Protein AF-A0AAE1MZT3-F1 (afdb_monomer_lite)

Foldseek 3Di:
DPPDAPVPDDPVVVVVVVCVQCVPPPPDDPPHPVDAADDDDDPQWDDDDDHDIQGPPDGDDDDDDPDDDDDDDPDPDPVVVVVQVVVDPFDPDPVSSCPSPPDPVVVVVD

Structure (mmCIF, N/CA/C/O backbone):
data_AF-A0AAE1MZT3-F1
#
_entry.id   AF-A0AAE1MZT3-F1
#
loop_
_atom_site.group_PDB
_atom_site.id
_atom_site.type_symbol
_atom_site.label_atom_id
_atom_site.label_alt_id
_atom_site.label_comp_id
_atom_site.label_asym_id
_atom_site.label_entity_id
_atom_site.label_seq_id
_atom_site.pdbx_PDB_ins_code
_atom_site.Cartn_x
_atom_site.Cartn_y
_atom_site.Cartn_z
_atom_site.occupancy
_atom_site.B_iso_or_equiv
_atom_site.auth_seq_id
_atom_site.auth_comp_id
_atom_site.auth_asym_id
_atom_site.auth_atom_id
_atom_site.pdbx_PDB_model_num
ATOM 1 N N . MET A 1 1 ? 11.244 -20.965 -0.506 1.00 38.59 1 MET A N 1
ATOM 2 C CA . MET A 1 1 ? 12.583 -20.712 -1.075 1.00 38.59 1 MET A CA 1
ATOM 3 C C . MET A 1 1 ? 12.412 -20.467 -2.573 1.00 38.59 1 MET A C 1
ATOM 5 O O . MET A 1 1 ? 12.356 -21.423 -3.327 1.00 38.59 1 MET A O 1
ATOM 9 N N . PHE A 1 2 ? 12.243 -19.216 -3.008 1.00 37.62 2 PHE A N 1
ATOM 10 C CA . PHE A 1 2 ? 12.199 -18.887 -4.440 1.00 37.62 2 PHE A CA 1
ATOM 11 C C . PHE A 1 2 ? 13.530 -18.241 -4.814 1.00 37.62 2 PHE A C 1
ATOM 13 O O . PHE A 1 2 ? 13.746 -17.065 -4.555 1.00 37.62 2 PHE A O 1
ATOM 20 N N . LYS A 1 3 ? 14.455 -19.045 -5.350 1.00 47.94 3 LYS A N 1
ATOM 21 C CA . LYS A 1 3 ? 15.767 -18.579 -5.839 1.00 47.94 3 LYS A CA 1
ATOM 22 C C . LYS A 1 3 ? 15.785 -18.312 -7.354 1.00 47.94 3 LYS A C 1
ATOM 24 O O . LYS A 1 3 ? 16.825 -17.946 -7.887 1.00 47.94 3 LYS A O 1
ATOM 29 N N . ARG A 1 4 ? 14.667 -18.505 -8.066 1.00 47.41 4 ARG A N 1
ATOM 30 C CA . ARG A 1 4 ? 14.534 -18.271 -9.516 1.00 47.41 4 ARG A CA 1
ATOM 31 C C . ARG A 1 4 ? 13.205 -17.568 -9.809 1.00 47.41 4 ARG A C 1
ATOM 33 O O . ARG A 1 4 ? 12.217 -17.838 -9.127 1.00 47.41 4 ARG A O 1
ATOM 40 N N . ASN A 1 5 ? 13.208 -16.632 -10.759 1.00 50.91 5 ASN A N 1
ATOM 41 C CA . ASN A 1 5 ? 12.016 -15.885 -11.173 1.00 50.91 5 ASN A CA 1
ATOM 42 C C . ASN A 1 5 ? 11.068 -16.777 -12.009 1.00 50.91 5 ASN A C 1
ATOM 44 O O . ASN A 1 5 ? 11.426 -17.894 -12.383 1.00 50.91 5 ASN A O 1
ATOM 48 N N . TYR A 1 6 ? 9.858 -16.277 -12.286 1.00 55.44 6 TYR A N 1
ATOM 49 C CA . TYR A 1 6 ? 8.845 -16.980 -13.086 1.00 55.44 6 TYR A CA 1
ATOM 50 C C . TYR A 1 6 ? 9.366 -17.363 -14.480 1.00 55.44 6 TYR A C 1
ATOM 52 O O . TYR A 1 6 ? 9.147 -18.483 -14.927 1.00 55.44 6 TYR A O 1
ATOM 60 N N . ASP A 1 7 ? 10.129 -16.471 -15.115 1.00 63.19 7 ASP A N 1
ATOM 61 C CA . ASP A 1 7 ? 10.646 -16.661 -16.476 1.00 63.19 7 ASP A CA 1
ATOM 62 C C . ASP A 1 7 ? 11.680 -17.797 -16.582 1.00 63.19 7 ASP A C 1
ATOM 64 O O . ASP A 1 7 ? 11.941 -18.304 -17.669 1.00 63.19 7 ASP A O 1
ATOM 68 N N . HIS A 1 8 ? 12.267 -18.222 -15.460 1.00 65.25 8 HIS A N 1
ATOM 69 C CA . HIS A 1 8 ? 13.251 -19.306 -15.401 1.00 65.25 8 HIS A CA 1
ATOM 70 C C . HIS A 1 8 ? 12.652 -20.654 -14.968 1.00 65.25 8 HIS A C 1
ATOM 72 O O . HIS A 1 8 ? 13.406 -21.587 -14.672 1.00 65.25 8 HIS A O 1
ATOM 78 N N . LEU A 1 9 ? 11.323 -20.768 -14.878 1.00 70.81 9 LEU A N 1
ATOM 79 C CA . LEU A 1 9 ? 10.642 -21.989 -14.455 1.00 70.81 9 LEU A CA 1
ATOM 80 C C . LEU A 1 9 ? 9.626 -22.453 -15.508 1.00 70.81 9 LEU A C 1
ATOM 82 O O . LEU A 1 9 ? 8.845 -21.643 -16.008 1.00 70.81 9 LEU A O 1
ATOM 86 N N . PRO A 1 10 ? 9.569 -23.764 -15.812 1.00 84.75 10 PRO A N 1
ATOM 87 C CA . PRO A 1 10 ? 8.454 -24.329 -16.556 1.00 84.75 10 PRO A CA 1
ATOM 88 C C . PRO A 1 10 ? 7.124 -24.026 -15.858 1.00 84.75 10 PRO A C 1
ATOM 90 O O . PRO A 1 10 ? 7.011 -24.097 -14.629 1.00 84.75 10 PRO A O 1
ATOM 93 N N . LYS A 1 11 ? 6.107 -23.708 -16.662 1.00 77.62 11 LYS A N 1
ATOM 94 C CA . LYS A 1 11 ? 4.785 -23.268 -16.200 1.00 77.62 11 LYS A CA 1
ATOM 95 C C . LYS A 1 11 ? 4.162 -24.256 -15.204 1.00 77.62 11 LYS A C 1
ATOM 97 O O . LYS A 1 11 ? 3.667 -23.845 -14.157 1.00 77.62 11 LYS A O 1
ATOM 102 N N . ASP A 1 12 ? 4.269 -25.550 -15.481 1.00 82.69 12 ASP A N 1
ATOM 103 C CA . ASP A 1 12 ? 3.687 -26.608 -14.649 1.00 82.69 12 ASP A CA 1
ATOM 104 C C . ASP A 1 12 ? 4.374 -26.719 -13.282 1.00 82.69 12 ASP A C 1
ATOM 106 O O . ASP A 1 12 ? 3.707 -26.871 -12.258 1.00 82.69 12 ASP A O 1
ATOM 110 N N . THR A 1 13 ? 5.701 -26.547 -13.239 1.00 79.25 13 THR A N 1
ATOM 111 C CA . THR A 1 13 ? 6.470 -26.494 -11.989 1.00 79.25 13 THR A CA 1
ATOM 112 C C . THR A 1 13 ? 6.022 -25.315 -11.130 1.00 79.25 13 THR A C 1
ATOM 114 O O . THR A 1 13 ? 5.793 -25.477 -9.931 1.00 79.25 13 THR A O 1
ATOM 117 N N . TYR A 1 14 ? 5.842 -24.136 -11.737 1.00 78.81 14 TYR A N 1
ATOM 118 C CA . TYR A 1 14 ? 5.358 -22.955 -11.023 1.00 78.81 14 TYR A CA 1
ATOM 119 C C . TYR A 1 14 ? 3.966 -23.189 -10.420 1.00 78.81 14 TYR A C 1
ATOM 121 O O . TYR A 1 14 ? 3.766 -22.925 -9.234 1.00 78.81 14 TYR A O 1
ATOM 129 N N . PHE A 1 15 ? 3.017 -23.731 -11.192 1.00 78.44 15 PHE A N 1
ATOM 130 C CA . PHE A 1 15 ? 1.657 -23.986 -10.705 1.00 78.44 15 PHE A CA 1
ATOM 131 C C . PHE A 1 15 ? 1.584 -25.101 -9.654 1.00 78.44 15 PHE A C 1
ATOM 133 O O . PHE A 1 15 ? 0.805 -24.985 -8.705 1.00 78.44 15 PHE A O 1
ATOM 140 N N . GLY A 1 16 ? 2.413 -26.143 -9.769 1.00 82.19 16 GLY A N 1
ATOM 141 C CA . GLY A 1 16 ? 2.535 -27.185 -8.747 1.00 82.19 16 GLY A CA 1
ATOM 142 C C . GLY A 1 16 ? 3.005 -26.615 -7.408 1.00 82.19 16 GLY A C 1
ATOM 143 O O . GLY A 1 16 ? 2.330 -26.781 -6.390 1.00 82.19 16 GLY A O 1
ATOM 144 N N . MET A 1 17 ? 4.097 -25.843 -7.427 1.00 76.00 17 MET A N 1
ATOM 145 C CA . MET A 1 17 ? 4.626 -25.173 -6.232 1.00 76.00 17 MET A CA 1
ATOM 146 C C . MET A 1 17 ? 3.663 -24.109 -5.690 1.00 76.00 17 MET A C 1
ATOM 148 O O . MET A 1 17 ? 3.558 -23.938 -4.478 1.00 76.00 17 MET A O 1
ATOM 152 N N . TYR A 1 18 ? 2.932 -23.406 -6.564 1.00 71.88 18 TYR A N 1
ATOM 153 C CA . TYR A 1 18 ? 1.883 -22.462 -6.172 1.00 71.88 18 TYR A CA 1
ATOM 154 C C . TYR A 1 18 ? 0.771 -23.168 -5.389 1.00 71.88 18 TYR A C 1
ATOM 156 O O . TYR A 1 18 ? 0.403 -22.727 -4.301 1.00 71.88 18 TYR A O 1
ATOM 164 N N . LYS A 1 19 ? 0.254 -24.291 -5.901 1.00 78.44 19 LYS A N 1
ATOM 165 C CA . LYS A 1 19 ? -0.813 -25.067 -5.252 1.00 78.44 19 LYS A CA 1
ATOM 166 C C . LYS A 1 19 ? -0.370 -25.619 -3.895 1.00 78.44 19 LYS A C 1
ATOM 168 O O . LYS A 1 19 ? -1.129 -25.560 -2.930 1.00 78.44 19 LYS A O 1
ATOM 173 N N . GLU A 1 20 ? 0.868 -26.101 -3.813 1.00 79.38 20 GLU A N 1
ATOM 174 C CA . GLU A 1 20 ? 1.464 -26.576 -2.564 1.00 79.38 20 GLU A CA 1
ATOM 175 C C . GLU A 1 20 ? 1.639 -25.440 -1.545 1.00 79.38 20 GLU A C 1
ATOM 177 O O . GLU A 1 20 ? 1.192 -25.551 -0.403 1.00 79.38 20 GLU A O 1
ATOM 182 N N . ALA A 1 21 ? 2.237 -24.320 -1.958 1.00 69.50 21 ALA A N 1
ATOM 183 C CA . ALA A 1 21 ? 2.503 -23.189 -1.076 1.00 69.50 21 ALA A CA 1
ATOM 184 C C . ALA A 1 21 ? 1.209 -22.526 -0.585 1.00 69.50 21 ALA A C 1
ATOM 186 O O . ALA A 1 21 ? 1.104 -22.177 0.589 1.00 69.50 21 ALA A O 1
ATOM 187 N N . THR A 1 22 ? 0.207 -22.407 -1.458 1.00 70.38 22 THR A N 1
ATOM 188 C CA . THR A 1 22 ? -1.083 -21.790 -1.124 1.00 70.38 22 THR A CA 1
ATOM 189 C C . THR A 1 22 ? -1.949 -22.662 -0.222 1.00 70.38 22 THR A C 1
ATOM 191 O O . THR A 1 22 ? -2.830 -22.126 0.444 1.00 70.38 22 THR A O 1
ATOM 194 N N . ARG A 1 23 ? -1.712 -23.985 -0.160 1.00 77.88 23 ARG A N 1
ATOM 195 C CA . ARG A 1 23 ? -2.502 -24.958 0.625 1.00 77.88 23 ARG A CA 1
ATOM 196 C C . ARG A 1 23 ? -4.021 -24.792 0.456 1.00 77.88 23 ARG A C 1
ATOM 198 O O . ARG A 1 23 ? -4.782 -25.009 1.393 1.00 77.88 23 ARG A O 1
ATOM 205 N N . GLY A 1 24 ? -4.464 -24.364 -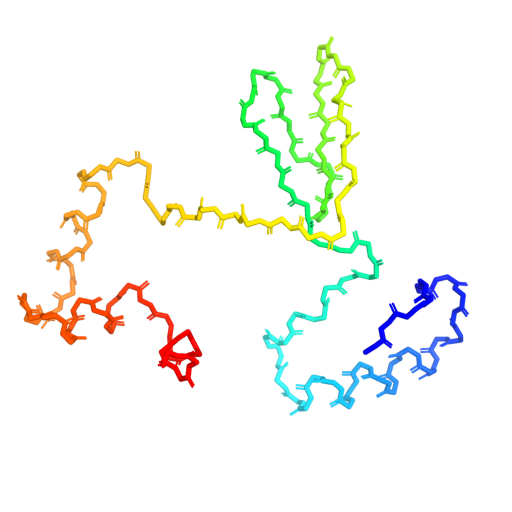0.728 1.00 71.44 24 GLY A N 1
ATOM 206 C CA . GLY A 1 24 ? -5.878 -24.107 -1.020 1.00 71.44 24 GLY A CA 1
ATOM 207 C C . GLY A 1 24 ? -6.450 -22.807 -0.437 1.00 71.44 24 GLY A C 1
ATOM 208 O O . GLY A 1 24 ? -7.654 -22.597 -0.528 1.00 71.44 24 GLY A O 1
ATOM 209 N N . ASN A 1 25 ? -5.629 -21.922 0.139 1.00 63.16 25 ASN A N 1
ATOM 210 C CA . ASN A 1 25 ? -6.058 -20.606 0.605 1.00 63.16 25 ASN A CA 1
ATOM 211 C C . ASN A 1 25 ? -6.048 -19.598 -0.567 1.00 63.16 25 ASN A C 1
ATOM 213 O O . ASN A 1 25 ? -4.968 -19.202 -1.014 1.00 63.16 25 ASN A O 1
ATOM 217 N N . PRO A 1 26 ? -7.215 -19.128 -1.048 1.00 54.44 26 PRO A N 1
ATOM 218 C CA . PRO A 1 26 ? -7.297 -18.189 -2.170 1.00 54.44 26 PRO A CA 1
ATOM 219 C C . PRO A 1 26 ? -6.754 -16.791 -1.831 1.00 54.44 26 PRO A C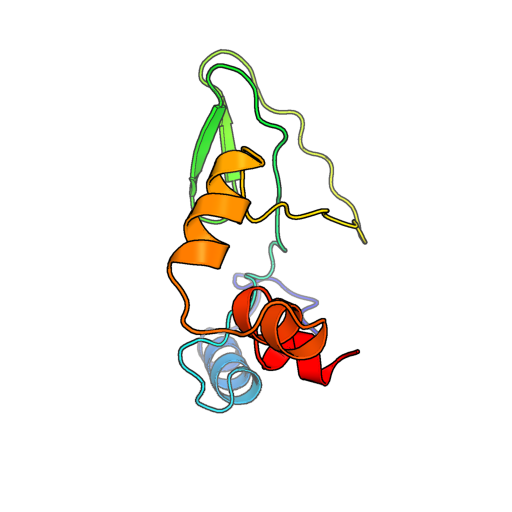 1
ATOM 221 O O . PRO A 1 26 ? -6.466 -16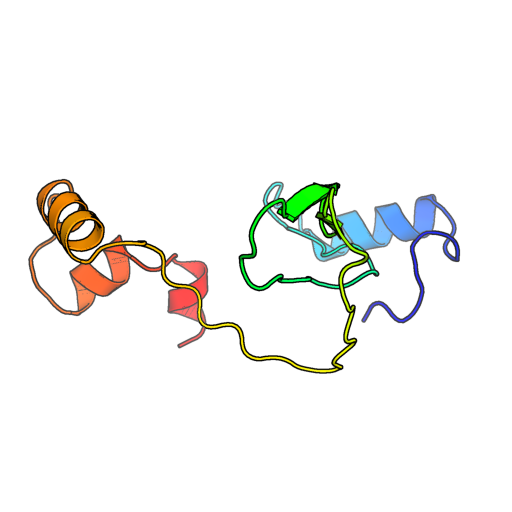.010 -2.731 1.00 54.44 26 PRO A O 1
ATOM 224 N N . ASN A 1 27 ? -6.563 -16.487 -0.543 1.00 41.75 27 ASN A N 1
ATOM 225 C CA . ASN A 1 27 ? -5.943 -15.250 -0.063 1.00 41.75 27 ASN A CA 1
ATOM 226 C C . ASN A 1 27 ? -4.429 -15.400 0.162 1.00 41.75 27 ASN A C 1
ATOM 228 O O . ASN A 1 27 ? -3.791 -14.515 0.738 1.00 41.75 27 ASN A O 1
ATOM 232 N N . TYR A 1 28 ? -3.837 -16.526 -0.246 1.00 43.88 28 TYR A N 1
ATOM 233 C CA . TYR A 1 28 ? -2.407 -16.751 -0.118 1.00 43.88 28 TYR A CA 1
ATOM 234 C C . TYR A 1 28 ? -1.648 -15.950 -1.178 1.00 43.88 28 TYR A C 1
ATOM 236 O O . TYR A 1 28 ? -1.524 -16.341 -2.340 1.00 43.88 28 TYR A O 1
ATOM 244 N N . PHE A 1 29 ? -1.118 -14.804 -0.759 1.00 44.31 29 PHE A N 1
ATOM 245 C CA . PHE A 1 29 ? -0.228 -13.997 -1.579 1.00 44.31 29 PHE A CA 1
ATOM 246 C C . PHE A 1 29 ? 1.160 -14.639 -1.626 1.00 44.31 29 PHE A C 1
ATOM 248 O O . PHE A 1 29 ? 2.021 -14.365 -0.788 1.00 44.31 29 PHE A O 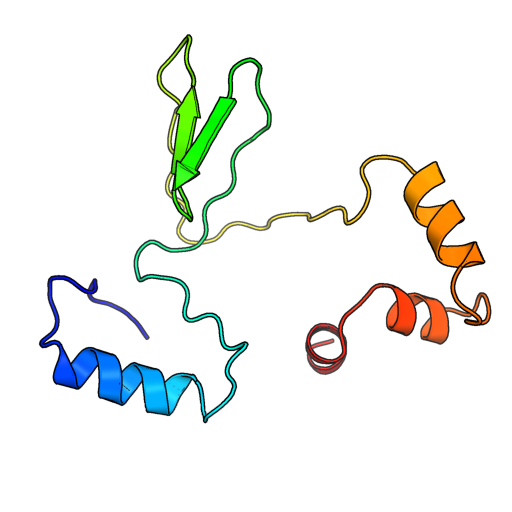1
ATOM 255 N N . LEU A 1 30 ? 1.403 -15.456 -2.652 1.00 47.25 30 LEU A N 1
ATOM 256 C CA . LEU A 1 30 ? 2.762 -15.677 -3.133 1.00 47.25 30 LEU A CA 1
ATOM 257 C C . LEU A 1 30 ? 3.245 -14.345 -3.686 1.00 47.25 30 LEU A C 1
ATOM 259 O O . LEU A 1 30 ? 2.803 -13.897 -4.742 1.00 47.25 30 LEU A O 1
ATOM 263 N N . THR A 1 31 ? 4.117 -13.674 -2.940 1.00 42.28 31 THR A N 1
ATOM 264 C CA . THR A 1 31 ? 4.834 -12.521 -3.471 1.00 42.28 31 THR A CA 1
ATOM 265 C C . THR A 1 31 ? 5.490 -12.979 -4.767 1.00 42.28 31 THR A C 1
ATOM 267 O O . THR A 1 31 ? 6.256 -13.947 -4.745 1.00 42.28 31 THR A O 1
ATOM 270 N N . TYR A 1 32 ? 5.165 -12.325 -5.886 1.00 48.34 32 TYR A N 1
ATOM 271 C CA . TYR A 1 32 ? 5.901 -12.480 -7.138 1.00 48.34 32 TYR A CA 1
ATOM 272 C C . TYR A 1 32 ? 7.401 -12.523 -6.813 1.00 48.34 32 TYR A C 1
ATOM 274 O O . TYR A 1 32 ? 7.841 -11.816 -5.902 1.00 48.34 32 TYR A O 1
ATOM 282 N N . GLY A 1 33 ? 8.201 -13.315 -7.537 1.00 46.34 33 GLY A N 1
ATOM 283 C CA . GLY A 1 33 ? 9.655 -13.456 -7.308 1.00 46.34 33 GLY A CA 1
ATOM 284 C C . GLY A 1 33 ? 10.470 -12.148 -7.360 1.00 46.34 33 GLY A C 1
ATOM 285 O O . GLY A 1 33 ? 11.689 -12.176 -7.263 1.00 46.34 33 GLY A O 1
ATOM 286 N N . ASN A 1 34 ? 9.790 -11.010 -7.495 1.00 51.94 34 ASN A N 1
ATOM 287 C CA . ASN A 1 34 ? 10.278 -9.642 -7.533 1.00 51.94 34 ASN A CA 1
ATOM 288 C C . ASN A 1 34 ? 10.266 -8.969 -6.142 1.00 51.94 34 ASN A C 1
ATOM 290 O O . ASN A 1 34 ? 10.645 -7.806 -6.037 1.00 51.94 34 ASN A O 1
ATOM 294 N N . GLY A 1 35 ? 9.815 -9.670 -5.093 1.00 62.84 35 GLY A N 1
ATOM 295 C CA . GLY A 1 35 ? 9.730 -9.142 -3.730 1.00 62.84 35 GLY A CA 1
ATOM 296 C C . GLY A 1 35 ? 8.538 -8.205 -3.502 1.00 62.84 35 GLY A C 1
ATOM 297 O O . GLY A 1 35 ? 7.674 -8.032 -4.364 1.00 62.84 35 GLY A O 1
ATOM 298 N N . LYS A 1 36 ? 8.472 -7.617 -2.302 1.00 70.38 36 LYS A N 1
ATOM 299 C CA . LYS A 1 36 ? 7.586 -6.484 -2.005 1.00 70.38 36 LYS A CA 1
ATOM 300 C C . LYS A 1 36 ? 8.387 -5.204 -2.173 1.00 70.38 36 LYS A C 1
ATOM 302 O O . LYS A 1 36 ? 9.538 -5.137 -1.756 1.00 70.38 36 LYS A O 1
ATOM 307 N N . SER A 1 37 ? 7.739 -4.184 -2.704 1.00 74.69 37 SER A N 1
ATOM 308 C CA . SER A 1 37 ? 8.344 -2.871 -2.864 1.00 74.69 37 SER A CA 1
ATOM 309 C C . SER A 1 37 ? 7.484 -1.830 -2.153 1.00 74.69 37 SER A C 1
ATOM 311 O O . SER A 1 37 ? 6.266 -1.988 -2.041 1.00 74.69 37 SER A O 1
ATOM 313 N N . ALA A 1 38 ? 8.117 -0.773 -1.663 1.00 76.75 38 ALA A N 1
ATOM 314 C CA . ALA A 1 38 ? 7.452 0.376 -1.069 1.00 76.75 38 ALA A CA 1
ATOM 315 C C . ALA A 1 38 ? 8.098 1.649 -1.611 1.00 76.75 38 ALA A C 1
ATOM 317 O O . ALA A 1 38 ? 9.301 1.682 -1.870 1.00 76.75 38 ALA A O 1
ATOM 318 N N . ALA A 1 39 ? 7.303 2.703 -1.766 1.00 80.69 39 ALA A N 1
ATOM 319 C CA . ALA A 1 39 ? 7.789 4.004 -2.193 1.00 80.69 39 ALA A CA 1
ATOM 320 C C . ALA A 1 39 ? 7.450 5.060 -1.146 1.00 80.69 39 ALA A C 1
ATOM 322 O O . ALA A 1 39 ? 6.359 5.069 -0.575 1.00 80.69 39 ALA A O 1
ATOM 323 N N . ARG A 1 40 ? 8.384 5.989 -0.927 1.00 79.31 40 ARG A N 1
ATOM 324 C CA . ARG A 1 40 ? 8.087 7.228 -0.210 1.00 79.31 40 ARG A CA 1
ATOM 325 C C . ARG A 1 40 ? 7.163 8.068 -1.085 1.00 79.31 40 ARG A C 1
ATOM 327 O O . ARG A 1 40 ? 7.485 8.286 -2.252 1.00 79.31 40 ARG A O 1
ATOM 334 N N . ILE A 1 41 ? 6.056 8.545 -0.520 1.00 78.50 41 ILE A N 1
ATOM 335 C CA . ILE A 1 41 ? 5.144 9.451 -1.225 1.00 78.50 41 ILE A CA 1
ATOM 336 C C . ILE A 1 41 ? 5.916 10.710 -1.631 1.00 78.50 41 ILE A C 1
ATOM 338 O O . ILE A 1 41 ? 6.642 11.294 -0.826 1.00 78.50 41 ILE A O 1
ATOM 342 N N . GLN A 1 42 ? 5.784 11.077 -2.900 1.00 80.81 42 GLN A N 1
ATOM 343 C CA . GLN A 1 42 ? 6.358 12.273 -3.507 1.00 80.81 42 GLN A CA 1
ATOM 344 C C . GLN A 1 42 ? 5.349 12.827 -4.511 1.00 80.81 42 GLN A C 1
ATOM 346 O O . GLN A 1 42 ? 4.538 12.066 -5.049 1.00 80.81 42 GLN A O 1
ATOM 351 N N . ASP A 1 43 ? 5.442 14.118 -4.810 1.00 86.88 43 ASP A N 1
ATOM 352 C CA . ASP A 1 43 ? 4.591 14.740 -5.820 1.00 86.88 43 ASP A CA 1
ATOM 353 C C . ASP A 1 43 ? 4.766 14.063 -7.178 1.00 86.88 43 ASP A C 1
ATOM 355 O O . ASP A 1 43 ? 5.871 13.673 -7.570 1.00 86.88 43 ASP A O 1
ATOM 359 N N . HIS A 1 44 ? 3.650 13.912 -7.891 1.00 89.38 44 HIS A N 1
ATOM 360 C CA . HIS A 1 44 ? 3.569 13.285 -9.214 1.00 89.38 44 HIS A CA 1
ATOM 361 C C . HIS A 1 44 ? 3.946 11.793 -9.261 1.00 89.38 44 HIS A C 1
ATOM 363 O O . HIS A 1 44 ? 4.077 11.232 -10.352 1.00 89.38 44 HIS A O 1
ATOM 369 N N . LEU A 1 45 ? 4.099 11.132 -8.107 1.00 88.94 45 LEU A N 1
ATOM 370 C CA . LEU A 1 45 ? 4.255 9.682 -8.021 1.00 88.94 45 LEU A CA 1
ATOM 371 C C . LEU A 1 45 ? 2.925 8.988 -8.348 1.00 88.94 45 LEU A C 1
ATOM 373 O O . LEU A 1 45 ? 1.875 9.352 -7.822 1.00 88.94 45 LEU A O 1
ATOM 377 N N . ARG A 1 46 ? 2.972 7.943 -9.174 1.00 86.94 46 ARG A N 1
ATOM 378 C CA . ARG A 1 46 ? 1.821 7.108 -9.525 1.00 86.94 46 ARG A CA 1
ATOM 379 C C . ARG A 1 46 ? 2.142 5.614 -9.445 1.00 86.94 46 ARG A C 1
ATOM 381 O O . ARG A 1 46 ? 3.292 5.220 -9.668 1.00 86.94 46 ARG A O 1
ATOM 388 N N . PRO A 1 47 ? 1.131 4.764 -9.211 1.00 80.88 47 PRO A N 1
ATOM 389 C CA . PRO A 1 47 ? 1.259 3.327 -9.415 1.00 80.88 47 PRO A CA 1
ATOM 390 C C . PRO A 1 47 ? 1.634 2.993 -10.869 1.00 80.88 47 PRO A C 1
ATOM 392 O O . PRO A 1 47 ? 1.203 3.665 -11.812 1.00 80.88 47 PRO A O 1
ATOM 395 N N . ASN A 1 48 ? 2.434 1.942 -11.058 1.00 82.44 48 ASN A N 1
ATOM 396 C CA . ASN A 1 48 ? 2.826 1.439 -12.376 1.00 82.44 48 ASN A CA 1
ATOM 397 C C . ASN A 1 48 ? 2.854 -0.102 -12.419 1.00 82.44 48 ASN A C 1
ATOM 399 O O . ASN A 1 48 ? 3.852 -0.715 -12.789 1.00 82.44 48 ASN A O 1
ATOM 403 N N . GLY A 1 49 ? 1.760 -0.731 -11.989 1.00 74.25 49 GLY A N 1
ATOM 404 C CA . GLY A 1 49 ? 1.654 -2.181 -11.798 1.00 74.25 49 GLY A CA 1
ATOM 405 C C . GLY A 1 49 ? 1.780 -2.592 -10.327 1.00 74.25 49 GLY A C 1
ATOM 406 O O . GLY A 1 49 ? 1.870 -1.744 -9.443 1.00 74.25 49 GLY A O 1
ATOM 407 N N . ALA A 1 50 ? 1.771 -3.901 -10.059 1.00 61.53 50 ALA A N 1
ATOM 408 C CA . ALA A 1 50 ? 1.582 -4.450 -8.709 1.00 61.53 50 ALA A CA 1
ATOM 409 C C . ALA A 1 50 ? 2.672 -4.062 -7.685 1.00 61.53 50 ALA A C 1
ATOM 411 O O . ALA A 1 50 ? 2.384 -3.964 -6.496 1.00 61.53 50 ALA A O 1
ATOM 412 N N . HIS A 1 51 ? 3.910 -3.821 -8.132 1.00 7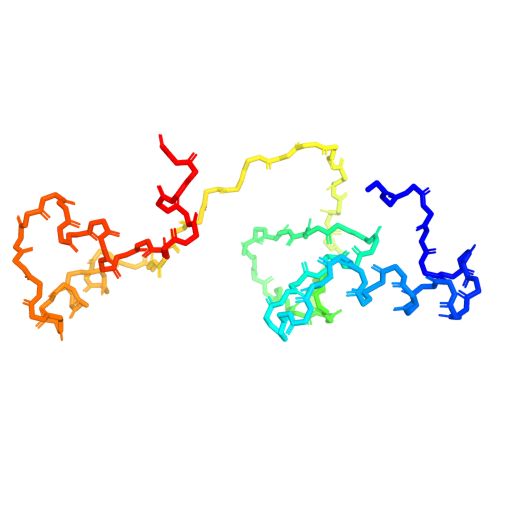4.31 51 HIS A N 1
ATOM 413 C CA . HIS A 1 51 ? 5.067 -3.539 -7.265 1.00 74.31 51 HIS A CA 1
ATOM 414 C C . HIS A 1 51 ? 6.028 -2.515 -7.881 1.00 74.31 51 HIS A C 1
ATOM 416 O O . HIS A 1 51 ? 7.242 -2.614 -7.705 1.00 74.31 51 HIS A O 1
ATOM 422 N N . ARG A 1 52 ? 5.509 -1.576 -8.676 1.00 77.44 52 ARG A N 1
ATOM 423 C CA . ARG A 1 52 ? 6.321 -0.545 -9.332 1.00 77.44 52 ARG A CA 1
ATOM 424 C C . ARG A 1 52 ? 5.643 0.809 -9.228 1.00 77.44 52 ARG A C 1
ATOM 426 O O . ARG A 1 52 ? 4.415 0.911 -9.228 1.00 77.44 52 ARG A O 1
ATOM 433 N N . TRP A 1 53 ? 6.466 1.846 -9.205 1.00 84.56 53 TRP A N 1
ATOM 434 C CA . TRP A 1 53 ? 6.038 3.235 -9.182 1.00 84.56 53 TRP A CA 1
ATOM 435 C C . TRP A 1 53 ? 6.674 3.949 -10.357 1.00 84.56 53 TRP A C 1
ATOM 437 O O . TRP A 1 53 ? 7.783 3.632 -10.780 1.00 84.56 53 TRP A O 1
ATOM 447 N N . HIS A 1 54 ? 5.951 4.919 -10.883 1.00 88.56 54 HIS A N 1
ATOM 448 C CA . HIS A 1 54 ? 6.458 5.847 -11.875 1.00 88.56 54 HIS A CA 1
ATOM 449 C C . HIS A 1 54 ? 6.230 7.265 -11.361 1.00 88.56 54 HIS A C 1
ATOM 451 O O . HIS A 1 54 ? 5.392 7.478 -10.486 1.00 88.56 54 HIS A O 1
ATOM 457 N N . ASN A 1 55 ? 6.968 8.237 -11.876 1.00 94.31 55 ASN A N 1
ATOM 458 C CA . ASN A 1 55 ? 6.741 9.634 -11.554 1.00 94.31 55 ASN A CA 1
ATOM 459 C C . ASN A 1 55 ? 6.788 10.446 -12.847 1.00 94.31 55 ASN A C 1
ATOM 461 O O . ASN A 1 55 ? 7.691 10.263 -13.657 1.00 94.31 55 ASN A O 1
ATOM 465 N N . TYR A 1 56 ? 5.784 11.300 -13.044 1.00 91.38 56 TYR A N 1
ATOM 466 C CA . TYR A 1 56 ? 5.610 12.042 -14.295 1.00 91.38 56 TYR A CA 1
ATOM 467 C C . TYR A 1 56 ? 6.698 13.094 -14.548 1.00 91.38 56 TYR A C 1
ATOM 469 O O . TYR A 1 56 ? 6.897 13.488 -15.690 1.00 91.38 56 TYR A O 1
ATOM 477 N N . MET A 1 57 ? 7.391 13.548 -13.499 1.00 95.06 57 MET A N 1
ATOM 478 C CA . MET A 1 57 ? 8.355 14.651 -13.575 1.00 95.06 57 MET A CA 1
ATOM 479 C C . MET A 1 57 ? 9.810 14.190 -13.493 1.00 95.06 57 MET A C 1
ATOM 481 O O . MET A 1 57 ? 10.709 14.902 -13.931 1.00 95.06 57 MET A O 1
ATOM 485 N N . LYS A 1 58 ? 10.071 13.024 -12.893 1.00 94.12 58 LYS A N 1
ATOM 486 C CA . LYS A 1 58 ? 11.432 12.520 -12.674 1.00 94.12 58 LYS A CA 1
ATOM 487 C C . LYS A 1 58 ? 11.470 11.004 -12.580 1.00 94.12 58 LYS A C 1
ATOM 489 O O . LYS A 1 58 ? 10.501 10.375 -12.172 1.00 94.12 58 LYS A O 1
ATOM 494 N N . THR A 1 59 ? 12.626 10.414 -12.850 1.00 91.25 59 THR A N 1
ATOM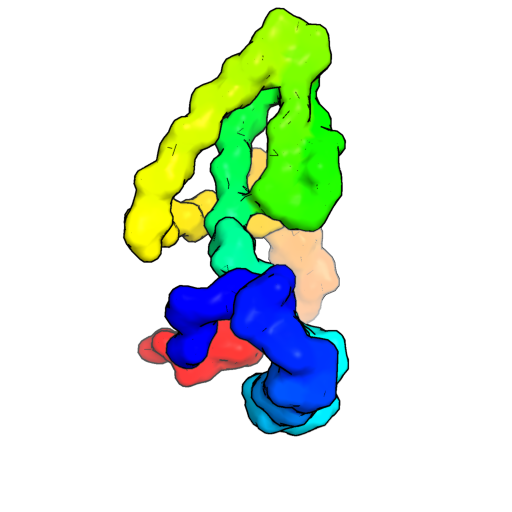 495 C CA . THR A 1 59 ? 12.840 8.978 -12.644 1.00 91.25 59 THR A CA 1
ATOM 496 C C . THR A 1 59 ? 12.977 8.666 -11.146 1.00 91.25 59 THR A C 1
ATOM 498 O O . THR A 1 59 ? 13.844 9.246 -10.485 1.00 91.25 59 THR A O 1
ATOM 501 N N . PRO A 1 60 ? 12.153 7.766 -10.572 1.00 88.06 60 PRO A N 1
ATOM 502 C CA . PRO A 1 60 ? 12.315 7.333 -9.186 1.00 88.06 60 PRO A CA 1
ATOM 503 C C . PRO A 1 60 ? 13.658 6.626 -8.961 1.00 88.06 60 PRO A C 1
ATOM 505 O O . PRO A 1 60 ? 14.091 5.820 -9.782 1.00 88.06 60 PRO A O 1
ATOM 508 N N . LYS A 1 61 ? 14.306 6.889 -7.821 1.00 88.75 61 LYS A N 1
ATOM 509 C CA . LYS A 1 61 ? 15.505 6.152 -7.402 1.00 88.75 61 LYS A CA 1
ATOM 510 C C . LYS A 1 61 ? 15.088 4.844 -6.734 1.00 88.75 61 LYS A C 1
ATOM 512 O O . LYS A 1 61 ? 14.597 4.860 -5.606 1.00 88.75 61 LYS A O 1
ATOM 517 N N . GLU A 1 62 ? 15.308 3.729 -7.415 1.00 86.06 62 GLU A N 1
ATOM 518 C CA . GLU A 1 62 ? 15.091 2.398 -6.849 1.00 86.06 62 GLU A CA 1
ATOM 519 C C . GLU A 1 62 ? 16.303 1.956 -6.022 1.00 86.06 62 GLU A C 1
ATOM 521 O O . GLU A 1 62 ? 17.450 2.078 -6.452 1.00 86.06 62 GLU A O 1
ATOM 526 N N . ILE A 1 63 ? 16.045 1.443 -4.819 1.00 84.06 63 ILE A N 1
ATOM 527 C CA . ILE A 1 63 ? 17.060 0.877 -3.926 1.00 84.06 63 ILE A CA 1
ATOM 528 C C . ILE A 1 63 ? 16.608 -0.539 -3.586 1.00 84.06 63 ILE A C 1
ATOM 530 O O . ILE A 1 63 ? 15.504 -0.731 -3.081 1.00 84.06 63 ILE A O 1
ATOM 534 N N . LYS A 1 64 ? 17.455 -1.526 -3.883 1.00 82.56 64 LYS A N 1
ATOM 535 C CA . LYS A 1 64 ? 17.210 -2.928 -3.538 1.00 82.56 64 LYS A CA 1
ATOM 536 C C . LYS A 1 64 ? 17.833 -3.219 -2.179 1.00 82.56 64 LYS A C 1
ATOM 538 O O . LYS A 1 64 ? 18.988 -2.872 -1.956 1.00 82.56 64 LYS A O 1
ATOM 543 N N . LEU A 1 65 ? 17.065 -3.850 -1.301 1.00 70.62 65 LEU A N 1
ATOM 544 C CA . LEU A 1 65 ? 17.499 -4.274 0.026 1.00 70.62 65 LEU A CA 1
ATOM 545 C C . LEU A 1 65 ? 17.178 -5.761 0.183 1.00 70.62 65 LEU A C 1
ATOM 547 O O . LEU A 1 65 ? 16.124 -6.204 -0.275 1.00 70.62 65 LEU A O 1
ATOM 551 N N . GLU A 1 66 ? 18.079 -6.516 0.812 1.00 68.94 66 GLU A N 1
ATOM 552 C CA . GLU A 1 66 ? 17.829 -7.923 1.158 1.00 68.94 66 GLU A CA 1
ATOM 553 C C . GLU A 1 66 ? 16.775 -8.039 2.265 1.00 68.94 66 GLU A C 1
ATOM 555 O O . GLU A 1 66 ? 15.894 -8.894 2.204 1.00 68.94 66 GLU A O 1
ATOM 560 N N . GLU A 1 67 ? 16.819 -7.118 3.229 1.00 68.12 67 GLU A N 1
ATOM 561 C CA . GLU A 1 67 ? 15.857 -6.993 4.316 1.00 68.12 67 GLU A CA 1
ATOM 562 C C . GLU A 1 67 ? 15.523 -5.515 4.556 1.00 68.12 67 GLU A C 1
ATOM 564 O O . GLU A 1 67 ? 16.387 -4.638 4.486 1.00 68.12 67 GLU A O 1
ATOM 569 N N . ALA A 1 68 ? 14.248 -5.228 4.821 1.00 67.06 68 ALA A N 1
ATOM 570 C CA . ALA A 1 68 ? 13.782 -3.897 5.180 1.00 67.06 68 ALA A CA 1
ATOM 571 C C . ALA A 1 68 ? 12.597 -3.994 6.143 1.00 67.06 68 ALA A C 1
ATOM 573 O O . ALA A 1 68 ? 11.660 -4.763 5.920 1.00 67.06 68 ALA A O 1
ATOM 574 N N . VAL A 1 69 ? 12.605 -3.162 7.185 1.00 67.94 69 VAL A N 1
ATOM 575 C CA . VAL A 1 69 ? 11.469 -3.013 8.099 1.00 67.94 69 VAL A CA 1
ATOM 576 C C . VAL A 1 69 ? 10.580 -1.885 7.588 1.00 67.94 69 VAL A C 1
ATOM 578 O O . VAL A 1 69 ? 11.021 -0.745 7.446 1.00 67.94 69 VAL A O 1
ATOM 581 N N . ILE A 1 70 ? 9.316 -2.200 7.308 1.00 65.75 70 ILE A N 1
ATOM 582 C CA . ILE A 1 70 ? 8.314 -1.218 6.889 1.00 65.75 70 ILE A CA 1
ATOM 583 C C . ILE A 1 70 ? 7.353 -0.995 8.050 1.00 65.75 70 ILE A C 1
ATOM 585 O O . ILE A 1 70 ? 6.631 -1.906 8.453 1.00 65.75 70 ILE A O 1
ATOM 589 N N . LEU A 1 71 ? 7.309 0.236 8.556 1.00 61.84 71 LEU A N 1
ATOM 590 C CA . LEU A 1 71 ? 6.295 0.645 9.517 1.00 61.84 71 LEU A CA 1
ATOM 591 C C . LEU A 1 71 ? 5.017 1.030 8.765 1.00 61.84 71 LEU A C 1
ATOM 593 O O . LEU A 1 71 ? 4.959 2.064 8.100 1.00 61.84 71 LEU A O 1
ATOM 597 N N . HIS A 1 72 ? 4.004 0.171 8.837 1.00 63.59 72 HIS A N 1
ATOM 598 C CA . HIS A 1 72 ? 2.703 0.414 8.224 1.00 63.59 72 HIS A CA 1
ATOM 599 C C . HIS A 1 72 ? 1.761 1.070 9.235 1.00 63.59 72 HIS A C 1
ATOM 601 O O . HIS A 1 72 ? 1.342 0.441 10.206 1.00 63.59 72 HIS A O 1
ATOM 607 N N . TYR A 1 73 ? 1.405 2.329 8.987 1.00 60.12 73 TYR A N 1
ATOM 608 C CA . TYR A 1 73 ? 0.316 2.985 9.699 1.00 60.12 73 TYR A CA 1
ATOM 609 C C . TYR A 1 73 ? -0.987 2.702 8.962 1.00 60.12 73 TYR A C 1
ATOM 611 O O . TYR A 1 73 ? -1.158 3.098 7.813 1.00 60.12 73 TYR A O 1
ATOM 619 N N . THR A 1 74 ? -1.919 2.032 9.631 1.00 63.06 74 THR A N 1
ATOM 620 C CA . THR A 1 74 ? -3.248 1.723 9.084 1.00 63.06 74 THR A CA 1
ATOM 621 C C . THR A 1 74 ? -4.122 2.962 8.875 1.00 63.06 74 THR A C 1
ATOM 623 O O . THR A 1 74 ? -5.148 2.868 8.204 1.00 63.06 74 THR A O 1
ATOM 626 N N . TYR A 1 75 ? -3.720 4.117 9.418 1.00 68.69 75 TYR A N 1
ATOM 627 C CA . TYR A 1 75 ? -4.449 5.381 9.343 1.00 68.69 75 TYR A CA 1
ATOM 628 C C . TYR A 1 75 ? -3.499 6.548 9.089 1.00 68.69 75 TYR A C 1
ATOM 630 O O . TYR A 1 75 ? -2.414 6.605 9.668 1.00 68.69 75 TYR A O 1
ATOM 638 N N . ALA A 1 76 ? -3.932 7.496 8.255 1.00 65.06 76 ALA A N 1
ATOM 639 C CA . ALA A 1 76 ? -3.173 8.707 7.952 1.00 65.06 76 ALA A CA 1
ATOM 640 C C . ALA A 1 76 ? -3.325 9.784 9.040 1.00 65.06 76 ALA A C 1
ATOM 642 O O . ALA A 1 76 ? -2.415 10.587 9.238 1.00 65.06 76 ALA A O 1
ATOM 643 N N . LYS A 1 77 ? -4.461 9.807 9.753 1.00 71.75 77 LYS A N 1
ATOM 644 C CA . LYS A 1 77 ? -4.725 10.729 10.866 1.00 71.75 77 LYS A CA 1
ATOM 645 C C . LYS A 1 77 ? -5.146 9.977 12.122 1.00 71.75 77 LYS A C 1
ATOM 647 O O . LYS A 1 77 ? -5.822 8.951 12.057 1.00 71.75 77 LYS A O 1
ATOM 652 N N . PHE A 1 78 ? -4.830 10.552 13.283 1.00 71.44 78 PHE A N 1
ATOM 653 C CA . PHE A 1 78 ? -5.296 10.026 14.569 1.00 71.44 78 PHE A CA 1
ATOM 654 C C . PHE A 1 78 ? -6.830 10.010 14.670 1.00 71.44 78 PHE A C 1
ATOM 656 O O . PHE A 1 78 ? -7.400 9.073 15.221 1.00 71.44 78 PHE A O 1
ATOM 663 N N . SER A 1 79 ? -7.504 10.991 14.061 1.00 75.44 79 SER A N 1
ATOM 664 C CA . SER A 1 79 ? -8.969 11.036 13.963 1.00 75.44 79 SER A CA 1
ATOM 665 C C . SER A 1 79 ? -9.564 9.827 13.238 1.00 75.44 79 SER A C 1
ATOM 667 O O . SER A 1 79 ? -10.651 9.375 13.583 1.00 75.44 79 SER A O 1
ATOM 669 N N . ASP A 1 80 ? -8.864 9.282 12.240 1.00 71.12 80 ASP A N 1
ATOM 670 C CA . ASP A 1 80 ? -9.363 8.137 11.476 1.00 71.12 80 ASP A CA 1
ATOM 671 C C . ASP A 1 80 ? -9.303 6.869 12.340 1.00 71.12 80 ASP A C 1
ATOM 673 O O . ASP A 1 80 ? -10.255 6.086 12.360 1.00 71.12 80 ASP A O 1
ATOM 677 N N . LEU A 1 81 ? -8.231 6.723 13.132 1.00 71.38 81 LEU A N 1
ATOM 678 C CA . LEU A 1 81 ? -8.080 5.656 14.123 1.00 71.38 81 LEU A CA 1
ATOM 679 C C . LEU A 1 81 ? -9.196 5.714 15.176 1.00 71.38 81 LEU A C 1
ATOM 681 O O . LEU A 1 81 ? -9.859 4.704 15.429 1.00 71.38 81 LEU A O 1
ATOM 685 N N . THR A 1 82 ? -9.428 6.885 15.778 1.00 69.31 82 THR A N 1
ATOM 686 C CA . THR A 1 82 ? -10.459 7.047 16.814 1.00 69.31 82 THR A CA 1
ATOM 687 C C . THR A 1 82 ? -11.868 6.878 16.250 1.00 69.31 82 THR A C 1
ATOM 689 O O . THR A 1 82 ? -12.687 6.209 16.872 1.00 69.31 82 THR A O 1
ATOM 692 N N . SER A 1 83 ? -12.137 7.357 15.031 1.00 70.56 83 SER A N 1
ATOM 693 C CA . SER A 1 83 ? -13.440 7.166 14.379 1.00 70.56 83 SER A CA 1
ATOM 694 C C . SER A 1 83 ? -13.783 5.694 14.140 1.00 70.56 83 SER A C 1
ATOM 696 O O . SER A 1 83 ? -14.956 5.333 14.111 1.00 70.56 83 SER A O 1
ATOM 698 N N . ARG A 1 84 ? -12.775 4.828 13.962 1.00 68.12 84 ARG A N 1
ATOM 699 C CA . ARG A 1 84 ? -12.982 3.391 13.763 1.00 68.12 84 ARG A CA 1
ATOM 700 C C . ARG A 1 84 ? -13.109 2.636 15.081 1.00 68.12 84 ARG A C 1
ATOM 702 O O . ARG A 1 84 ? -13.890 1.689 15.131 1.00 68.12 84 ARG A O 1
ATOM 709 N N . ARG A 1 85 ? -12.408 3.080 16.136 1.00 67.81 85 ARG A N 1
ATOM 710 C CA . ARG A 1 85 ? -12.625 2.603 17.515 1.00 67.81 85 ARG A CA 1
ATOM 711 C C . ARG A 1 85 ? -14.108 2.697 17.873 1.00 67.81 85 ARG A C 1
ATOM 713 O O . ARG A 1 85 ? -14.669 1.726 18.356 1.00 67.81 85 ARG A O 1
ATOM 720 N N . ASP A 1 86 ? -14.740 3.821 17.544 1.00 67.62 86 ASP A N 1
ATOM 721 C CA . ASP A 1 86 ? -16.138 4.088 17.902 1.00 67.62 86 ASP A CA 1
ATOM 722 C C . ASP A 1 86 ? -17.156 3.375 16.983 1.00 67.62 86 ASP A C 1
ATOM 724 O O . ASP A 1 86 ? -18.356 3.405 17.242 1.00 67.62 86 ASP A O 1
ATOM 728 N N . ARG A 1 87 ? -16.695 2.707 15.912 1.00 68.25 87 ARG A N 1
ATOM 729 C CA . ARG A 1 87 ? -17.540 1.922 14.988 1.00 68.25 87 ARG A CA 1
ATOM 730 C C . ARG A 1 87 ? -17.590 0.434 15.315 1.00 68.25 87 ARG A C 1
ATOM 732 O O . ARG A 1 87 ? -18.456 -0.257 14.784 1.00 68.25 87 ARG A O 1
ATOM 739 N N . CYS A 1 88 ? -16.664 -0.082 16.123 1.00 72.00 88 CYS A N 1
ATOM 740 C CA . CYS A 1 88 ? -16.712 -1.473 16.559 1.00 72.00 88 CYS A CA 1
ATOM 741 C C . CYS A 1 88 ? -17.289 -1.555 17.974 1.00 72.00 88 CYS A C 1
ATOM 743 O O . CYS A 1 88 ? -16.983 -0.729 18.824 1.00 72.00 88 CYS A O 1
ATOM 745 N N . GLY A 1 89 ? -18.092 -2.582 18.262 1.00 73.81 89 GLY A N 1
ATOM 746 C CA . GLY A 1 89 ? -18.599 -2.852 19.617 1.00 73.81 89 GLY A CA 1
ATOM 747 C C . GLY A 1 89 ? -17.536 -3.400 20.579 1.00 73.81 89 GLY A C 1
ATOM 748 O O . GLY A 1 89 ? -17.872 -4.092 21.538 1.00 73.81 89 GLY A O 1
ATOM 749 N N . CYS A 1 90 ? -16.254 -3.183 20.284 1.00 79.31 90 CYS A N 1
ATOM 750 C CA . CYS A 1 90 ? -15.147 -3.695 21.074 1.00 79.31 90 CYS A CA 1
ATOM 751 C C . CYS A 1 90 ? -15.003 -2.859 22.347 1.00 79.31 90 CYS A C 1
ATOM 753 O O . CYS A 1 90 ? -15.108 -1.632 22.310 1.00 79.31 90 CYS A O 1
ATOM 755 N N . LYS A 1 91 ? -14.721 -3.498 23.483 1.00 78.88 91 LYS A N 1
ATOM 756 C CA . LYS A 1 91 ? -14.424 -2.759 24.710 1.00 78.88 91 LYS A CA 1
ATOM 757 C C . LYS A 1 91 ? -13.061 -2.069 24.552 1.00 78.88 91 LYS A C 1
ATOM 759 O O . LYS A 1 91 ? -12.201 -2.571 23.830 1.00 78.88 91 LYS A O 1
ATOM 764 N N . PRO A 1 92 ? -12.802 -0.943 25.235 1.00 75.62 92 PRO A N 1
ATOM 765 C CA . PRO A 1 92 ? -11.500 -0.276 25.200 1.00 75.62 92 PRO A CA 1
ATOM 766 C C . PRO A 1 92 ? -10.446 -1.025 26.046 1.00 75.62 92 PRO A C 1
ATOM 768 O O . PRO A 1 92 ? -9.720 -0.419 26.829 1.00 75.62 92 PRO A O 1
ATOM 771 N N . THR A 1 93 ? -10.371 -2.353 25.926 1.00 80.31 93 THR A N 1
ATOM 772 C CA . THR A 1 93 ? -9.346 -3.191 26.559 1.00 80.31 93 THR A CA 1
ATOM 773 C C . THR A 1 93 ? -8.217 -3.472 25.573 1.00 80.31 93 THR A C 1
ATOM 775 O O . THR A 1 93 ? -8.389 -3.394 24.354 1.00 80.31 93 THR A O 1
ATOM 778 N N . LYS A 1 94 ? -7.031 -3.809 26.087 1.00 75.12 94 LYS A N 1
ATOM 779 C CA . LYS A 1 94 ? -5.852 -4.082 25.254 1.00 75.12 94 LYS A CA 1
ATOM 780 C C . LYS A 1 94 ? -6.105 -5.248 24.292 1.00 75.12 94 LYS A C 1
ATOM 782 O O . LYS A 1 94 ? -5.677 -5.202 23.140 1.00 75.12 94 LYS A O 1
ATOM 787 N N . GLU A 1 95 ? -6.823 -6.264 24.752 1.00 82.38 95 GLU A N 1
ATOM 788 C CA . GLU A 1 95 ? -7.192 -7.461 23.999 1.00 82.38 95 GLU A CA 1
ATOM 789 C C . GLU A 1 95 ? -8.151 -7.125 22.851 1.00 82.38 95 GLU A C 1
ATOM 791 O O . GLU A 1 95 ? -7.928 -7.540 21.712 1.00 82.38 95 GLU A O 1
ATOM 796 N N . ASP A 1 96 ? -9.177 -6.316 23.119 1.00 79.44 96 ASP A N 1
ATOM 797 C CA . ASP A 1 96 ? -10.180 -5.941 22.123 1.00 79.44 96 ASP A CA 1
ATOM 798 C C . ASP A 1 96 ? -9.636 -4.969 21.075 1.00 79.44 96 ASP A C 1
ATOM 800 O O . ASP A 1 96 ? -9.942 -5.105 19.889 1.00 79.44 96 ASP A O 1
ATOM 804 N N . VAL A 1 97 ? -8.751 -4.053 21.474 1.00 73.12 97 VAL A N 1
ATOM 805 C CA . VAL A 1 97 ? -8.020 -3.188 20.539 1.00 73.12 97 VAL A CA 1
ATOM 806 C C . VAL A 1 97 ? -7.113 -4.030 19.635 1.00 73.12 97 VAL A C 1
ATOM 808 O O . VAL A 1 97 ? -7.158 -3.883 18.413 1.00 73.12 97 VAL A O 1
ATOM 811 N N . LYS A 1 98 ? -6.344 -4.981 20.185 1.00 73.38 98 LYS A N 1
ATOM 812 C CA . LYS A 1 98 ? -5.538 -5.908 19.367 1.00 73.38 98 LYS A CA 1
ATOM 813 C C . LYS A 1 98 ? -6.403 -6.710 18.394 1.00 73.38 98 LYS A C 1
ATOM 815 O O . LYS A 1 98 ? -6.017 -6.886 17.241 1.00 73.38 98 LYS A O 1
ATOM 820 N N . ARG A 1 99 ? -7.580 -7.170 18.827 1.00 76.69 99 ARG A N 1
ATOM 821 C CA . ARG A 1 99 ? -8.529 -7.889 17.969 1.00 76.69 99 ARG A CA 1
ATOM 822 C C . ARG A 1 99 ? -9.071 -7.021 16.833 1.00 76.69 99 ARG A C 1
ATOM 824 O O . ARG A 1 99 ? -9.177 -7.498 15.709 1.00 76.69 99 ARG A O 1
ATOM 831 N N . CYS A 1 100 ? -9.388 -5.763 17.130 1.00 77.00 100 CYS A N 1
ATOM 832 C CA . CYS A 1 100 ? -9.969 -4.813 16.185 1.00 77.00 100 CYS A CA 1
ATOM 833 C C . CYS A 1 100 ? -8.986 -4.359 15.095 1.00 77.00 100 CYS A C 1
ATOM 835 O O . CYS A 1 100 ? -9.395 -4.112 13.960 1.00 77.00 100 CYS A O 1
ATOM 837 N N . PHE A 1 101 ? -7.703 -4.201 15.435 1.00 71.25 101 PHE A N 1
ATOM 838 C CA . PHE A 1 101 ? -6.720 -3.572 14.544 1.00 71.25 101 PHE A CA 1
ATOM 839 C C . PHE A 1 101 ? -5.670 -4.526 13.968 1.00 71.25 101 PHE A C 1
ATOM 841 O O . PHE A 1 101 ? -4.990 -4.149 13.016 1.00 71.25 101 PHE A O 1
ATOM 848 N N . MET A 1 102 ? -5.536 -5.738 14.507 1.00 65.75 102 MET A N 1
ATOM 849 C CA . MET A 1 102 ? -4.641 -6.770 13.974 1.00 65.75 102 MET A CA 1
ATOM 850 C C . MET A 1 102 ? -5.467 -7.889 13.338 1.00 65.75 102 MET A C 1
ATOM 852 O O . MET A 1 102 ? -6.618 -8.108 13.719 1.00 65.75 102 MET A O 1
ATOM 856 N N . LEU A 1 103 ? -4.903 -8.626 12.385 1.00 58.34 103 LEU A N 1
ATOM 857 C CA . LEU A 1 103 ? -5.540 -9.843 11.876 1.00 58.34 103 LEU A CA 1
ATOM 858 C C . LEU A 1 103 ? -5.246 -11.025 12.814 1.00 58.34 103 LEU A C 1
ATOM 860 O O . LEU A 1 103 ? -4.275 -10.995 13.571 1.00 58.34 103 LEU A O 1
ATOM 864 N N . ASP A 1 104 ? -6.055 -12.091 12.756 1.00 61.78 104 ASP A N 1
ATOM 865 C CA . ASP A 1 104 ? -5.781 -13.331 13.511 1.00 61.78 104 ASP A CA 1
ATOM 866 C C . ASP A 1 104 ? -4.400 -13.905 13.183 1.00 61.78 104 ASP A C 1
ATOM 868 O O . ASP A 1 104 ? -3.677 -14.357 14.070 1.00 61.78 104 ASP A O 1
ATOM 872 N N . PHE A 1 105 ? -4.005 -13.812 11.911 1.00 53.75 105 PHE A N 1
ATOM 873 C CA . PHE A 1 105 ? -2.681 -14.211 11.448 1.00 53.75 105 PHE A CA 1
ATOM 874 C C . PHE A 1 105 ? -1.561 -13.482 12.206 1.00 53.75 105 PHE A C 1
ATOM 876 O O . PHE A 1 105 ? -0.674 -14.142 12.746 1.00 53.75 105 PHE A O 1
ATOM 883 N N . ASP A 1 106 ? -1.641 -12.151 12.312 1.00 55.00 106 ASP A N 1
ATOM 884 C CA . ASP A 1 106 ? -0.631 -11.330 12.993 1.00 55.00 106 ASP A CA 1
ATOM 885 C C . ASP A 1 106 ? -0.600 -11.603 14.506 1.00 55.00 106 ASP A C 1
ATOM 887 O O . ASP A 1 106 ? 0.458 -11.534 15.126 1.00 55.00 106 ASP A O 1
ATOM 891 N N . ARG A 1 107 ? -1.745 -11.965 15.106 1.00 68.00 107 ARG A N 1
ATOM 892 C CA . ARG A 1 107 ? -1.825 -12.360 16.523 1.00 68.00 107 ARG A CA 1
ATOM 893 C C . ARG A 1 107 ? -1.173 -13.707 16.814 1.00 68.00 107 ARG A C 1
ATOM 895 O O . ARG A 1 107 ? -0.578 -13.860 17.868 1.00 68.00 107 ARG A O 1
ATOM 902 N N . SER A 1 108 ? -1.277 -14.674 15.902 1.00 64.56 108 SER A N 1
ATOM 903 C CA . SER A 1 108 ? -0.742 -16.035 16.092 1.00 64.56 108 SER A CA 1
ATOM 904 C C . SER A 1 108 ? 0.791 -16.136 16.040 1.00 64.56 108 SER A C 1
ATOM 906 O O . SER A 1 108 ? 1.350 -17.223 16.188 1.00 64.56 108 SER A O 1
ATOM 908 N N . LYS A 1 109 ? 1.466 -15.018 15.754 1.00 49.16 109 LYS A N 1
ATOM 909 C CA . LYS A 1 109 ? 2.917 -14.925 15.551 1.00 49.16 109 LYS A CA 1
ATOM 910 C C . LYS A 1 109 ? 3.618 -14.015 16.571 1.00 49.16 109 LYS A C 1
ATOM 912 O O . LYS A 1 109 ? 4.825 -13.829 16.444 1.00 49.16 109 LYS A O 1
ATOM 917 N N . MET A 1 110 ? 2.876 -13.466 17.539 1.00 48.72 110 MET A N 1
ATOM 918 C CA . MET A 1 110 ? 3.388 -12.761 18.725 1.00 48.72 110 MET A CA 1
ATOM 919 C C . MET A 1 110 ? 3.366 -13.684 19.937 1.00 48.72 110 MET A C 1
ATOM 921 O O . MET A 1 110 ? 4.286 -13.542 20.767 1.00 48.72 110 MET A O 1
#

Secondary structure (DSSP, 8-state):
---S-GGGS-HHHHHHHHHHHHTT-TT-----TT--------TTEEE-STT-EEESSS-------SS------S-SSHHHHHHHHTTS---SSHHHHHHHHS-HHHHTT-

Organism: NCBI:txid499986

pLDDT: mean 70.47, std 13.25, range [37.62, 95.06]

Radius of gyration: 19.0 Å; chains: 1; bounding box: 36×42×43 Å

InterPro domains:
  IPR044224 Glycosyltransferase-like KOBITO 1 [PTHR46701] (1-108)

Sequence (110 aa):
MFKRNYDHLPKDTYFGMYKEATRGNPNYFLTYGNGKSAARIQDHLRPNGAHRWHNYMKTPKEIKLEEAVILHYTYAKFSDLTSRRDRCGCKPTKEDVKRCFMLDFDRSKM